Protein AF-A0A838N1Z5-F1 (afdb_monomer_lite)

Radius of gyration: 19.09 Å; chains: 1; bounding box: 50×43×45 Å

Secondary structure (DSSP, 8-state):
------TTTT-SSTTSS--SS-----S---S--------HHHHHHHHHHHHHHHHHHHT---HHHHHHHHHHHHHTHHHHHHHHHHHHHHHHHHHHHHTSSS--HHHHHHHHHHHHHHHHHHHHHHHHHHHHHHHHTT--HHHHHHHHHHHHHHHHHHHHHHHHHHHT-

Structure (mmCIF, N/CA/C/O backbone):
data_AF-A0A838N1Z5-F1
#
_entry.id   AF-A0A838N1Z5-F1
#
loop_
_atom_site.group_PDB
_atom_site.id
_atom_site.type_symbol
_atom_site.label_atom_id
_atom_site.label_alt_id
_atom_site.label_comp_id
_atom_site.label_asym_id
_atom_site.label_entity_id
_atom_site.label_seq_id
_atom_site.pdbx_PDB_ins_code
_atom_site.Cartn_x
_atom_site.Cartn_y
_atom_site.Cartn_z
_atom_site.occupancy
_atom_site.B_iso_or_equiv
_atom_site.auth_seq_id
_atom_site.auth_comp_id
_atom_site.auth_asym_id
_atom_site.auth_atom_id
_atom_site.pdbx_PDB_model_num
ATOM 1 N N . MET A 1 1 ? -18.220 -20.160 -2.168 1.00 28.56 1 MET A N 1
ATOM 2 C CA . MET A 1 1 ? -16.788 -20.008 -1.818 1.00 28.56 1 MET A CA 1
ATOM 3 C C . MET A 1 1 ? -16.473 -18.520 -1.672 1.00 28.56 1 MET A C 1
ATOM 5 O O . MET A 1 1 ? -16.539 -17.798 -2.654 1.00 28.56 1 MET A O 1
ATOM 9 N N . ARG A 1 2 ? -16.245 -18.032 -0.445 1.00 32.41 2 ARG A N 1
ATOM 10 C CA . ARG A 1 2 ? -16.000 -16.613 -0.119 1.00 32.41 2 ARG A CA 1
ATOM 11 C C . ARG A 1 2 ? -14.718 -16.521 0.707 1.00 32.41 2 ARG A C 1
ATOM 13 O O . ARG A 1 2 ? -14.761 -16.579 1.929 1.00 32.41 2 ARG A O 1
ATOM 20 N N . LYS A 1 3 ? -13.572 -16.441 0.042 1.00 35.00 3 LYS A N 1
ATOM 21 C CA . LYS A 1 3 ? -12.283 -16.130 0.667 1.00 35.00 3 LYS A CA 1
ATOM 22 C C . LYS A 1 3 ? -11.670 -14.985 -0.145 1.00 35.00 3 LYS A C 1
ATOM 24 O O . LYS A 1 3 ? -11.847 -14.955 -1.359 1.00 35.00 3 LYS A O 1
ATOM 29 N N . SER A 1 4 ? -10.993 -14.063 0.541 1.00 35.78 4 SER A N 1
ATOM 30 C CA . SER A 1 4 ? -10.057 -13.081 -0.043 1.00 35.78 4 SER A CA 1
ATOM 31 C C . SER A 1 4 ? -10.605 -11.713 -0.494 1.00 35.78 4 SER A C 1
ATOM 33 O O . SER A 1 4 ? -10.403 -11.317 -1.636 1.00 35.78 4 SER A O 1
ATOM 35 N N . LEU A 1 5 ? -11.207 -10.928 0.413 1.00 36.09 5 LEU A N 1
ATOM 36 C CA . LEU A 1 5 ? -11.408 -9.477 0.191 1.00 36.09 5 LEU A CA 1
ATOM 37 C C . LEU A 1 5 ? -10.706 -8.565 1.224 1.00 36.09 5 LEU A C 1
ATOM 39 O O . LEU A 1 5 ? -10.986 -7.376 1.271 1.00 36.09 5 LEU A O 1
ATOM 43 N N . TRP A 1 6 ? -9.796 -9.108 2.043 1.00 38.88 6 TRP A N 1
ATOM 44 C CA . TRP A 1 6 ? -9.144 -8.381 3.149 1.00 38.88 6 TRP A CA 1
ATOM 45 C C . TRP A 1 6 ? -7.734 -7.845 2.835 1.00 38.88 6 TRP A C 1
ATOM 47 O O . TRP A 1 6 ? -7.144 -7.170 3.667 1.00 38.88 6 TRP A O 1
ATOM 57 N N . CYS A 1 7 ? -7.185 -8.076 1.637 1.00 38.56 7 CYS A N 1
ATOM 58 C CA . CYS A 1 7 ? -5.836 -7.598 1.287 1.00 38.56 7 CYS A CA 1
ATOM 59 C C . CYS A 1 7 ? -5.753 -6.093 0.963 1.00 38.56 7 CYS A C 1
ATOM 61 O O . CYS A 1 7 ? -4.682 -5.608 0.618 1.00 38.56 7 CYS A O 1
ATOM 63 N N . VAL A 1 8 ? -6.861 -5.352 1.042 1.00 42.78 8 VAL A N 1
ATOM 64 C CA . VAL A 1 8 ? -6.925 -3.958 0.573 1.00 42.78 8 VAL A CA 1
ATOM 65 C C . VAL A 1 8 ? -6.728 -2.940 1.705 1.00 42.78 8 VAL A C 1
ATOM 67 O O . VAL A 1 8 ? -6.322 -1.812 1.446 1.00 42.78 8 VAL A O 1
ATOM 70 N N . THR A 1 9 ? -6.914 -3.329 2.968 1.00 41.75 9 THR A N 1
ATOM 71 C CA . THR A 1 9 ? -6.845 -2.410 4.121 1.00 41.75 9 THR A CA 1
ATOM 72 C C . THR A 1 9 ? -5.429 -2.009 4.550 1.00 41.75 9 THR A C 1
ATOM 74 O O . THR A 1 9 ? -5.282 -1.120 5.383 1.00 41.75 9 THR A O 1
ATOM 77 N N . PHE A 1 10 ? -4.384 -2.601 3.964 1.00 44.50 10 PHE A N 1
ATOM 78 C CA . PHE A 1 10 ? -2.989 -2.345 4.353 1.00 44.50 10 PHE A CA 1
ATOM 79 C C . PHE A 1 10 ? -2.086 -1.915 3.192 1.00 44.50 10 PHE A C 1
ATOM 81 O O . PHE A 1 10 ? -0.867 -1.923 3.314 1.00 44.50 10 PHE A O 1
ATOM 88 N N . LEU A 1 11 ? -2.675 -1.442 2.086 1.00 40.50 11 LEU A N 1
ATOM 89 C CA . LEU A 1 11 ? -1.976 -0.796 0.961 1.00 40.50 11 LEU A CA 1
ATOM 90 C C . LEU A 1 11 ? -1.385 0.591 1.315 1.00 40.50 11 LEU A C 1
ATOM 92 O O . LEU A 1 11 ? -1.193 1.435 0.447 1.00 40.50 11 LEU A O 1
ATOM 96 N N . GLY A 1 12 ? -1.082 0.830 2.590 1.00 35.12 12 GLY A N 1
ATOM 97 C CA . GLY A 1 12 ? -0.172 1.881 3.015 1.00 35.12 12 GLY A CA 1
ATOM 98 C C . GLY A 1 12 ? 1.233 1.294 3.102 1.00 35.12 12 GLY A C 1
ATOM 99 O O . GLY A 1 12 ? 1.581 0.690 4.106 1.00 35.12 12 GLY A O 1
ATOM 100 N N . ILE A 1 13 ? 2.015 1.478 2.038 1.00 43.31 13 ILE A N 1
ATOM 101 C CA . ILE A 1 13 ? 3.492 1.470 2.024 1.00 43.31 13 ILE A CA 1
ATOM 102 C C . ILE A 1 13 ? 4.197 0.091 1.997 1.00 43.31 13 ILE A C 1
ATOM 104 O O . ILE A 1 13 ? 5.160 -0.064 1.251 1.00 43.31 13 ILE A O 1
ATOM 108 N N . GLY A 1 14 ? 3.698 -0.963 2.647 1.00 40.16 14 GLY A N 1
ATOM 109 C CA . GLY A 1 14 ? 4.494 -2.196 2.842 1.00 40.16 14 GLY A CA 1
ATOM 110 C C . GLY A 1 14 ? 4.754 -3.134 1.640 1.00 40.16 14 GLY A C 1
ATOM 111 O O . GLY A 1 14 ? 5.445 -4.136 1.809 1.00 40.16 14 GLY A O 1
ATOM 112 N N . LEU A 1 15 ? 4.205 -2.897 0.437 1.00 37.66 15 LEU A N 1
ATOM 113 C CA . LEU A 1 15 ? 4.189 -3.925 -0.635 1.00 37.66 15 LEU A CA 1
ATOM 114 C C . LEU A 1 15 ? 4.608 -3.464 -2.040 1.00 37.66 15 LEU A C 1
ATOM 116 O O . LEU A 1 15 ? 4.514 -4.244 -2.991 1.00 37.66 15 LEU A O 1
ATOM 120 N N . LEU A 1 16 ? 5.093 -2.231 -2.204 1.00 38.53 16 LEU A N 1
ATOM 121 C CA . LEU A 1 16 ? 5.471 -1.716 -3.529 1.00 38.53 16 LEU A CA 1
ATOM 122 C C . LEU A 1 16 ? 6.971 -1.798 -3.850 1.00 38.53 16 LEU A C 1
ATOM 124 O O . LEU A 1 16 ? 7.322 -1.712 -5.023 1.00 38.53 16 LEU A O 1
ATOM 128 N N . ALA A 1 17 ? 7.835 -2.086 -2.871 1.00 36.75 17 ALA A N 1
ATOM 129 C CA . ALA A 1 17 ? 9.290 -2.133 -3.069 1.00 36.75 17 ALA A CA 1
ATOM 130 C C . ALA A 1 17 ? 9.884 -3.530 -3.370 1.00 36.75 17 ALA A C 1
ATOM 132 O O . ALA A 1 17 ? 11.0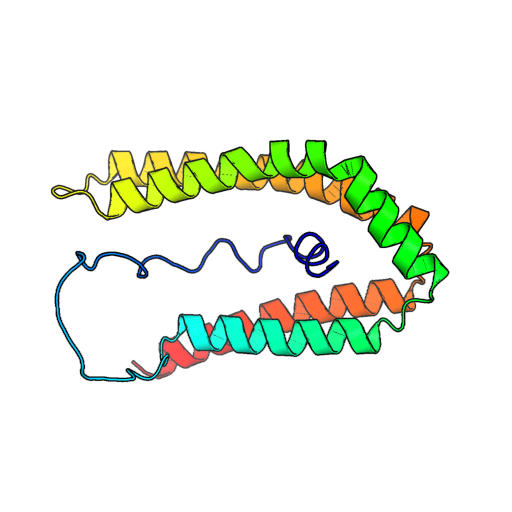80 -3.647 -3.608 1.00 36.75 17 ALA A O 1
ATOM 133 N N . GLY A 1 18 ? 9.096 -4.612 -3.394 1.00 37.66 18 GLY A N 1
ATOM 134 C CA . GLY A 1 18 ? 9.650 -5.973 -3.480 1.00 37.66 18 GLY A CA 1
ATOM 135 C C . GLY A 1 18 ? 8.991 -6.857 -4.531 1.00 37.66 18 GLY A C 1
ATOM 136 O O . GLY A 1 18 ? 8.003 -7.523 -4.240 1.00 37.66 18 GLY A O 1
ATOM 137 N N . ALA A 1 19 ? 9.523 -6.862 -5.756 1.00 36.09 19 ALA A N 1
ATOM 138 C CA . ALA A 1 19 ? 9.773 -8.069 -6.564 1.00 36.09 19 ALA A CA 1
ATOM 139 C C . ALA A 1 19 ? 10.183 -7.652 -7.984 1.00 36.09 19 ALA A C 1
ATOM 141 O O . ALA A 1 19 ? 9.360 -7.634 -8.901 1.00 36.09 19 ALA A O 1
ATOM 142 N N . ALA A 1 20 ? 11.456 -7.310 -8.152 1.00 33.78 20 ALA A N 1
ATOM 143 C CA . ALA A 1 20 ? 12.195 -7.716 -9.336 1.00 33.78 20 ALA A CA 1
ATOM 144 C C . ALA A 1 20 ? 12.813 -9.077 -8.968 1.00 33.78 20 ALA A C 1
ATOM 146 O O . ALA A 1 20 ? 13.459 -9.144 -7.929 1.00 33.78 20 ALA A O 1
ATOM 147 N N . ALA A 1 21 ? 12.508 -10.140 -9.730 1.00 35.50 21 ALA A N 1
ATOM 148 C CA . ALA A 1 21 ? 13.095 -11.505 -9.694 1.00 35.50 21 ALA A CA 1
ATOM 149 C C .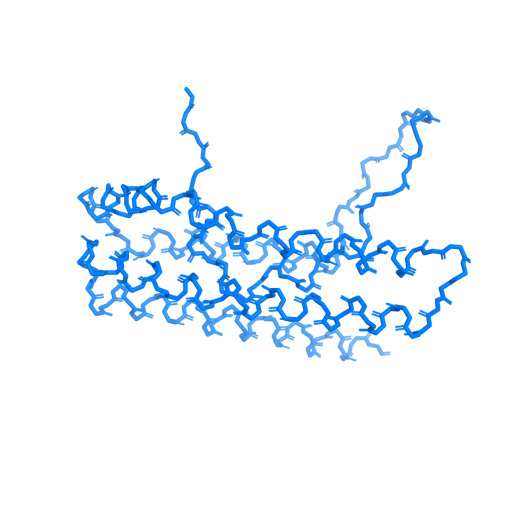 ALA A 1 21 ? 12.106 -12.692 -9.655 1.00 35.50 21 ALA A C 1
ATOM 151 O O . ALA A 1 21 ? 12.518 -13.814 -9.387 1.00 35.50 21 ALA A O 1
ATOM 152 N N . LEU A 1 22 ? 10.821 -12.531 -9.985 1.00 37.25 22 LEU A N 1
ATOM 153 C CA . LEU A 1 22 ? 10.010 -13.693 -10.373 1.00 37.25 22 LEU A CA 1
ATOM 154 C C . LEU A 1 22 ? 9.252 -13.401 -11.662 1.00 37.25 22 LEU A C 1
ATOM 156 O O . LEU A 1 22 ? 8.159 -12.836 -11.629 1.00 37.25 22 LEU A O 1
ATOM 160 N N . ARG A 1 23 ? 9.853 -13.802 -12.790 1.00 33.31 23 ARG A N 1
ATOM 161 C CA . ARG A 1 23 ? 9.282 -14.770 -13.747 1.00 33.31 23 ARG A CA 1
ATOM 162 C C . ARG A 1 23 ? 9.952 -14.628 -15.118 1.00 33.31 23 ARG A C 1
ATOM 164 O O . ARG A 1 23 ? 9.513 -13.833 -15.938 1.00 33.31 23 ARG A O 1
ATOM 171 N N . ALA A 1 24 ? 10.951 -15.468 -15.368 1.00 33.59 24 ALA A N 1
ATOM 172 C CA . ALA A 1 24 ? 11.329 -15.904 -16.707 1.00 33.59 24 ALA A CA 1
ATOM 173 C C . ALA A 1 24 ? 11.833 -17.352 -16.605 1.00 33.59 24 ALA A C 1
ATOM 175 O O . ALA A 1 24 ? 12.959 -17.598 -16.196 1.00 33.59 24 ALA A O 1
ATOM 176 N N . ALA A 1 25 ? 10.968 -18.312 -16.917 1.00 30.48 25 ALA A N 1
ATOM 177 C CA . ALA A 1 25 ? 11.385 -19.639 -17.351 1.00 30.48 25 ALA A CA 1
ATOM 178 C C . ALA A 1 25 ? 10.387 -20.076 -18.436 1.00 30.48 25 ALA A C 1
ATOM 180 O O . ALA A 1 25 ? 9.175 -19.968 -18.203 1.00 30.48 25 ALA A O 1
ATOM 181 N N . PRO A 1 26 ? 10.856 -20.474 -19.630 1.00 32.94 26 PRO A N 1
ATOM 182 C CA . PRO A 1 26 ? 9.988 -20.950 -20.693 1.00 32.94 26 PRO A CA 1
ATOM 183 C C . PRO A 1 26 ? 9.393 -22.311 -20.316 1.00 32.94 26 PRO A C 1
ATOM 185 O O . PRO A 1 26 ? 9.959 -23.075 -19.535 1.00 32.94 26 PRO A O 1
ATOM 188 N N . ALA A 1 27 ? 8.215 -22.595 -20.862 1.00 37.12 27 ALA A N 1
ATOM 189 C CA . ALA A 1 27 ? 7.543 -23.873 -20.700 1.00 37.12 27 ALA A CA 1
ATOM 190 C C . ALA A 1 27 ? 8.364 -24.985 -21.376 1.00 37.12 27 ALA A C 1
ATOM 192 O O . ALA A 1 27 ? 8.485 -24.996 -22.597 1.00 37.12 27 ALA A O 1
ATOM 193 N N . GLY A 1 28 ? 8.908 -25.909 -20.581 1.00 36.31 28 GLY A N 1
ATOM 194 C CA . GLY A 1 28 ? 9.542 -27.134 -21.073 1.00 36.31 28 GLY A CA 1
ATOM 195 C C . GLY A 1 28 ? 10.916 -27.410 -20.471 1.00 36.31 28 GLY A C 1
ATOM 196 O O . GLY A 1 28 ? 11.925 -27.210 -21.131 1.00 36.31 28 GLY A O 1
ATOM 197 N N . ALA A 1 29 ? 10.954 -27.910 -19.236 1.00 30.05 29 ALA A N 1
ATOM 198 C CA . ALA A 1 29 ? 12.052 -28.729 -18.718 1.00 30.05 29 ALA A CA 1
ATOM 199 C C . ALA A 1 29 ? 11.530 -29.501 -17.498 1.00 30.05 29 ALA A C 1
ATOM 201 O O . ALA A 1 29 ? 10.815 -28.938 -16.670 1.00 30.05 29 ALA A O 1
ATOM 202 N N . GLY A 1 30 ? 11.797 -30.804 -17.471 1.00 28.70 30 GLY A N 1
ATOM 203 C CA . GLY A 1 30 ? 11.200 -31.765 -16.555 1.00 28.70 30 GLY A CA 1
ATOM 204 C C . GLY A 1 30 ? 11.671 -31.678 -15.105 1.00 28.70 30 GLY A C 1
ATOM 205 O O . GLY A 1 30 ? 12.599 -30.956 -14.762 1.00 28.70 30 GLY A O 1
ATOM 206 N N . ASP A 1 31 ? 10.939 -32.445 -14.301 1.00 44.03 31 ASP A N 1
ATOM 207 C CA . ASP A 1 31 ? 11.262 -33.064 -13.014 1.00 44.03 31 ASP A CA 1
ATOM 208 C C . ASP A 1 31 ? 12.656 -32.796 -12.407 1.00 44.03 31 ASP A C 1
ATOM 210 O O . ASP A 1 31 ? 13.686 -33.103 -13.006 1.00 44.03 31 ASP A O 1
ATOM 214 N N . GLY A 1 32 ? 12.661 -32.300 -11.164 1.00 30.75 32 GLY A N 1
ATOM 215 C CA . GLY A 1 32 ? 13.848 -32.238 -10.310 1.00 30.75 32 GLY A CA 1
ATOM 216 C C . GLY A 1 32 ? 14.060 -30.893 -9.613 1.00 30.75 32 GLY A C 1
ATOM 217 O O . GLY A 1 32 ? 14.704 -29.999 -10.151 1.00 30.75 32 GLY A O 1
ATOM 218 N N . GLY A 1 33 ? 13.596 -30.778 -8.364 1.00 26.95 33 GLY A N 1
ATOM 219 C CA . GLY A 1 33 ? 14.132 -29.800 -7.410 1.00 26.95 33 GLY A CA 1
ATOM 220 C C . GLY A 1 33 ? 13.098 -28.872 -6.781 1.00 26.95 33 GLY A C 1
ATOM 221 O O . GLY A 1 33 ? 12.845 -27.768 -7.259 1.00 26.95 33 GLY A O 1
ATOM 222 N N . ALA A 1 34 ? 12.578 -29.278 -5.623 1.00 36.28 34 ALA A N 1
ATOM 223 C CA . ALA A 1 34 ? 12.007 -28.367 -4.639 1.00 36.28 34 ALA A CA 1
ATOM 224 C C . ALA A 1 34 ? 13.113 -27.421 -4.118 1.00 36.28 34 ALA A C 1
ATOM 226 O O . ALA A 1 34 ? 13.731 -27.661 -3.084 1.00 36.28 34 ALA A O 1
ATOM 227 N N . GLY A 1 35 ? 13.402 -26.362 -4.875 1.00 34.47 35 GLY A N 1
ATOM 228 C CA . GLY A 1 35 ? 14.310 -25.292 -4.479 1.00 34.47 35 GLY A CA 1
ATOM 229 C C . GLY A 1 35 ? 13.670 -24.432 -3.392 1.00 34.47 35 GLY A C 1
ATOM 230 O O . GLY A 1 35 ? 12.691 -23.727 -3.628 1.00 34.47 35 GLY A O 1
ATOM 231 N N . ASN A 1 36 ? 14.223 -24.526 -2.188 1.00 40.53 36 ASN A N 1
ATOM 232 C CA . ASN A 1 36 ? 13.854 -23.775 -0.995 1.00 40.53 36 ASN A CA 1
ATOM 233 C C . ASN A 1 36 ? 13.667 -22.273 -1.299 1.00 40.53 36 ASN A C 1
ATOM 235 O O . ASN A 1 36 ? 14.594 -21.604 -1.748 1.00 40.53 36 ASN A O 1
ATOM 239 N N . GLY A 1 37 ? 12.486 -21.719 -1.008 1.00 42.97 37 GLY A N 1
ATOM 240 C CA . GLY A 1 37 ? 12.164 -20.288 -1.132 1.00 42.97 37 GLY A CA 1
ATOM 241 C C . GLY A 1 37 ? 12.906 -19.392 -0.124 1.00 42.97 37 GLY A C 1
ATOM 242 O O . GLY A 1 37 ? 12.278 -18.714 0.692 1.00 42.97 37 GLY A O 1
ATOM 243 N N . GLN A 1 38 ? 14.239 -19.399 -0.155 1.00 47.62 38 GLN A N 1
ATOM 244 C CA . GLN A 1 38 ? 15.163 -18.690 0.741 1.00 47.62 38 GLN A CA 1
ATOM 245 C C . GLN A 1 38 ? 15.655 -17.354 0.152 1.00 47.62 38 GLN A C 1
ATOM 247 O O . GLN A 1 38 ? 16.812 -16.980 0.293 1.00 47.62 38 GLN A O 1
ATOM 252 N N . GLY A 1 39 ? 14.779 -16.597 -0.508 1.00 60.56 39 GLY A N 1
ATOM 253 C CA . GLY A 1 39 ? 15.092 -15.217 -0.882 1.00 60.56 39 GLY A CA 1
ATOM 254 C C . GLY A 1 39 ? 14.937 -14.269 0.311 1.00 60.56 39 GLY A C 1
ATOM 255 O O . GLY A 1 39 ? 13.953 -14.364 1.048 1.00 60.56 39 GLY A O 1
ATOM 256 N N . LEU A 1 40 ? 15.854 -13.310 0.458 1.00 62.91 40 LEU A N 1
ATOM 257 C CA . LEU A 1 40 ? 15.791 -12.200 1.422 1.00 62.91 40 LEU A CA 1
ATOM 258 C C . LEU A 1 40 ? 14.385 -11.553 1.450 1.00 62.91 40 LEU A C 1
ATOM 260 O O . LEU A 1 40 ? 13.751 -11.428 2.497 1.00 62.91 40 LEU A O 1
ATOM 264 N N . ILE A 1 41 ? 13.830 -11.287 0.266 1.00 65.50 41 ILE A N 1
ATOM 265 C CA . ILE A 1 41 ? 12.487 -10.721 0.064 1.00 65.50 41 ILE A CA 1
ATOM 266 C C . ILE A 1 41 ? 11.371 -11.665 0.552 1.00 65.50 41 ILE A C 1
ATOM 268 O O . ILE A 1 41 ? 10.391 -11.221 1.152 1.00 65.50 41 ILE A O 1
ATOM 272 N N . ALA A 1 42 ? 11.514 -12.978 0.356 1.00 70.50 42 ALA A N 1
ATOM 273 C CA . ALA A 1 42 ? 10.535 -13.963 0.819 1.00 70.50 42 ALA A CA 1
ATOM 274 C C . ALA A 1 42 ? 10.505 -14.079 2.356 1.00 70.50 42 ALA A C 1
ATOM 276 O O . ALA A 1 42 ? 9.469 -14.421 2.933 1.00 70.50 42 ALA A O 1
ATOM 277 N N . ARG A 1 43 ? 11.624 -13.783 3.037 1.00 71.38 43 ARG A N 1
ATOM 278 C CA . ARG A 1 43 ? 11.692 -13.701 4.505 1.00 71.38 43 ARG A CA 1
ATOM 279 C C . ARG A 1 43 ? 10.927 -12.479 5.022 1.00 71.38 43 ARG A C 1
ATOM 281 O O . ARG A 1 43 ? 10.089 -12.648 5.905 1.00 71.38 43 ARG A O 1
ATOM 288 N N . ILE A 1 44 ? 11.118 -11.306 4.407 1.00 72.62 44 ILE A N 1
ATOM 289 C CA . ILE A 1 44 ? 10.359 -10.082 4.738 1.00 72.62 44 ILE A CA 1
ATOM 290 C C . ILE A 1 44 ? 8.857 -10.313 4.549 1.00 72.62 44 ILE A C 1
ATOM 292 O O . ILE A 1 44 ? 8.073 -10.055 5.460 1.00 72.62 44 ILE A O 1
ATOM 296 N N . MET A 1 45 ? 8.440 -10.852 3.398 1.00 71.50 45 MET A N 1
ATOM 297 C CA . MET A 1 45 ? 7.017 -11.081 3.123 1.00 71.50 45 MET A CA 1
ATOM 298 C C . MET A 1 45 ? 6.367 -12.037 4.128 1.00 71.50 45 MET A C 1
ATOM 300 O O . MET A 1 45 ? 5.245 -11.789 4.565 1.00 71.50 45 MET A O 1
ATOM 304 N N . ARG A 1 46 ? 7.059 -13.115 4.524 1.00 75.50 46 ARG A N 1
ATOM 305 C CA . ARG A 1 46 ? 6.556 -14.040 5.551 1.00 75.50 46 ARG A CA 1
ATOM 306 C C . ARG A 1 46 ? 6.446 -13.377 6.920 1.00 75.50 46 ARG A C 1
ATOM 308 O O . ARG A 1 46 ? 5.423 -13.554 7.575 1.00 75.50 46 ARG A O 1
ATOM 315 N N . ALA A 1 47 ? 7.450 -12.598 7.325 1.00 76.50 47 ALA A N 1
ATOM 316 C CA . ALA A 1 47 ? 7.421 -11.868 8.592 1.00 76.50 47 ALA A CA 1
ATOM 317 C C . ALA A 1 47 ? 6.246 -10.875 8.644 1.00 76.50 47 ALA A C 1
ATOM 319 O O . ALA A 1 47 ? 5.483 -10.869 9.610 1.00 76.50 47 ALA A O 1
ATOM 320 N N . GLN A 1 48 ? 6.035 -10.113 7.565 1.00 76.19 48 GLN A N 1
ATOM 321 C CA . GLN A 1 48 ? 4.908 -9.184 7.456 1.00 76.19 48 GLN A CA 1
ATOM 322 C C . GLN A 1 48 ? 3.552 -9.907 7.452 1.00 76.19 48 GLN A C 1
ATOM 324 O O . GLN A 1 48 ? 2.614 -9.466 8.112 1.00 76.19 48 GLN A O 1
ATOM 329 N N . MET A 1 49 ? 3.437 -11.055 6.770 1.00 74.12 49 MET A N 1
ATOM 330 C CA . MET A 1 49 ? 2.218 -11.875 6.821 1.00 74.12 49 MET A CA 1
ATOM 331 C C . MET A 1 49 ? 1.922 -12.399 8.229 1.00 74.12 49 MET A C 1
ATOM 333 O O . MET A 1 49 ? 0.766 -12.383 8.643 1.00 74.12 49 MET A O 1
ATOM 337 N N . GLY A 1 50 ? 2.944 -12.852 8.960 1.00 78.25 50 GLY A N 1
ATOM 338 C CA . GLY A 1 50 ? 2.792 -13.312 10.341 1.00 78.25 50 GLY A CA 1
ATOM 339 C C . GLY A 1 50 ? 2.226 -12.213 11.236 1.00 78.25 50 GLY A C 1
ATOM 340 O O . GLY A 1 50 ? 1.176 -12.399 11.846 1.00 78.25 50 GLY A O 1
ATOM 341 N N . ARG A 1 51 ? 2.850 -11.029 11.219 1.00 78.50 51 ARG A N 1
ATOM 342 C CA . ARG A 1 51 ? 2.372 -9.863 11.979 1.00 78.50 51 ARG A CA 1
ATOM 343 C C . ARG A 1 51 ? 0.959 -9.442 11.585 1.00 78.50 51 ARG A C 1
ATOM 345 O O . ARG A 1 51 ? 0.162 -9.087 12.444 1.00 78.50 51 ARG A O 1
ATOM 352 N N . MET A 1 52 ? 0.620 -9.510 10.298 1.00 76.75 52 MET A N 1
ATOM 353 C CA . MET A 1 52 ? -0.727 -9.188 9.820 1.00 76.75 52 MET A CA 1
ATOM 354 C C . MET A 1 52 ? -1.790 -10.105 10.439 1.00 76.75 52 MET A C 1
ATOM 356 O O . MET A 1 52 ? -2.879 -9.659 10.803 1.00 76.75 52 MET A O 1
ATOM 360 N N . MET A 1 53 ? -1.485 -11.400 10.559 1.00 77.75 53 MET A N 1
ATOM 361 C CA . MET A 1 53 ? -2.383 -12.363 11.198 1.00 77.75 53 MET A CA 1
ATOM 362 C C . MET A 1 53 ? -2.528 -12.079 12.696 1.00 77.75 53 MET A C 1
ATOM 364 O O . MET A 1 53 ? -3.642 -12.172 13.212 1.00 77.75 53 MET A O 1
ATOM 368 N N . THR A 1 54 ? -1.443 -11.666 13.358 1.00 82.44 54 THR A N 1
ATOM 369 C CA . THR A 1 54 ? -1.460 -11.212 14.754 1.00 82.44 54 THR A CA 1
ATOM 370 C C . THR A 1 54 ? -2.348 -9.985 14.932 1.00 82.44 54 THR A C 1
ATOM 372 O O . THR A 1 54 ? -3.296 -10.048 15.709 1.00 82.44 54 THR A O 1
ATOM 375 N N . LEU A 1 55 ? -2.153 -8.920 14.144 1.00 81.44 55 LEU A N 1
ATOM 376 C CA . LEU A 1 55 ? -2.999 -7.723 14.220 1.00 81.44 55 LEU A CA 1
ATOM 377 C C . LEU A 1 55 ? -4.478 -8.070 14.015 1.00 81.44 55 LEU A C 1
ATOM 379 O O . LEU A 1 55 ? -5.348 -7.565 14.720 1.00 81.44 55 LEU A O 1
ATOM 383 N N . ARG A 1 56 ? -4.785 -8.952 13.057 1.00 80.31 56 ARG A N 1
ATOM 384 C CA . ARG A 1 56 ? -6.163 -9.394 12.822 1.00 80.31 56 ARG A CA 1
ATOM 385 C C . ARG A 1 56 ? -6.771 -10.067 14.057 1.00 80.31 56 ARG A C 1
ATOM 387 O O . ARG A 1 56 ? -7.959 -9.870 14.305 1.00 80.31 56 ARG A O 1
ATOM 394 N N . ALA A 1 57 ? -5.997 -10.872 14.780 1.00 80.88 57 ALA A N 1
ATOM 395 C CA . ALA A 1 57 ? -6.447 -11.491 16.020 1.00 80.88 57 ALA A CA 1
ATOM 396 C C . ALA A 1 57 ? -6.588 -10.449 17.142 1.00 80.88 57 ALA A C 1
ATOM 398 O O . ALA A 1 57 ? -7.590 -10.435 17.842 1.00 80.88 57 ALA A O 1
ATOM 399 N N . GLU A 1 58 ? -5.635 -9.528 17.273 1.00 84.75 58 GLU A N 1
ATOM 400 C CA . GLU A 1 58 ? -5.595 -8.547 18.361 1.00 84.75 58 GLU A CA 1
ATOM 401 C C . GLU A 1 58 ? -6.593 -7.399 18.215 1.00 84.75 58 GLU A C 1
ATOM 403 O O . GLU A 1 58 ? -7.017 -6.826 19.225 1.00 84.75 58 GLU A O 1
ATOM 408 N N . LEU A 1 59 ? -6.983 -7.049 16.985 1.00 84.75 59 LEU A N 1
ATOM 409 C CA . LEU A 1 59 ? -7.982 -6.009 16.738 1.00 84.75 59 LEU A CA 1
ATOM 410 C C . LEU A 1 59 ? -9.345 -6.362 17.330 1.00 84.75 59 LEU A C 1
ATOM 412 O O . LEU A 1 59 ? -10.108 -5.442 17.626 1.00 84.75 59 LEU A O 1
ATOM 416 N N . ASN A 1 60 ? -9.630 -7.661 17.512 1.00 85.75 60 ASN A N 1
ATOM 417 C CA . ASN A 1 60 ? -10.852 -8.170 18.139 1.00 85.75 60 ASN A CA 1
ATOM 418 C C . ASN A 1 60 ? -12.109 -7.425 17.655 1.00 85.75 60 ASN A C 1
ATOM 420 O O . ASN A 1 60 ? -12.928 -6.976 18.452 1.00 85.75 60 ASN A O 1
ATOM 424 N N . LEU A 1 61 ? -12.222 -7.238 16.335 1.00 88.31 61 LEU A N 1
ATOM 425 C CA . LEU A 1 61 ? -13.357 -6.539 15.737 1.00 88.31 61 LEU A CA 1
ATOM 426 C C . LEU A 1 61 ? -14.648 -7.299 16.042 1.00 88.31 61 LEU A C 1
ATOM 428 O O . LEU A 1 61 ? -14.700 -8.511 15.799 1.00 88.31 61 LEU A O 1
ATOM 432 N N . THR A 1 62 ? -15.692 -6.595 16.483 1.00 91.50 62 THR A N 1
ATOM 433 C CA . THR A 1 62 ? -17.023 -7.202 16.637 1.00 91.50 62 THR A CA 1
ATOM 434 C C . THR A 1 62 ? -17.578 -7.637 15.280 1.00 91.50 62 THR A C 1
ATOM 436 O O . THR A 1 62 ? -17.066 -7.261 14.220 1.00 91.50 62 THR A O 1
ATOM 439 N N . ASP A 1 63 ? -18.618 -8.461 15.290 1.00 91.50 63 ASP A N 1
ATOM 440 C CA . ASP A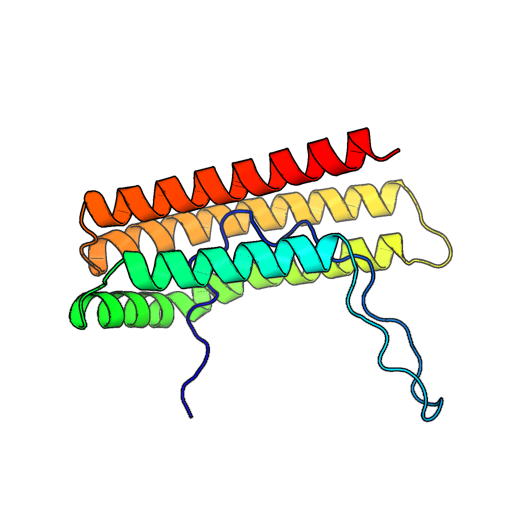 1 63 ? -19.255 -8.958 14.072 1.00 91.50 63 ASP A CA 1
ATOM 441 C C . ASP A 1 63 ? -19.785 -7.798 13.217 1.00 91.50 63 ASP A C 1
ATOM 443 O O . ASP A 1 63 ? -19.522 -7.742 12.013 1.00 91.50 63 ASP A O 1
ATOM 447 N N . GLU A 1 64 ? -20.389 -6.805 13.869 1.00 91.38 64 GLU A N 1
ATOM 448 C CA . GLU A 1 64 ? -20.898 -5.576 13.264 1.00 91.38 64 GLU A CA 1
ATOM 449 C C . GLU A 1 64 ? -19.765 -4.747 12.649 1.00 91.38 64 GLU A C 1
ATOM 451 O O . GLU A 1 64 ? -19.866 -4.310 11.501 1.00 91.38 64 GLU A O 1
ATOM 456 N N . GLN A 1 65 ? -18.644 -4.583 13.365 1.00 89.50 65 GLN A N 1
ATOM 457 C CA . GLN A 1 65 ? -17.480 -3.861 12.843 1.00 89.50 65 GLN A CA 1
ATOM 458 C C . GLN A 1 65 ? -16.898 -4.562 11.606 1.00 89.50 65 GLN A C 1
ATOM 460 O O . GLN A 1 65 ? -16.546 -3.911 10.619 1.00 89.50 65 GLN A O 1
ATOM 465 N N . ARG A 1 66 ? -16.809 -5.900 11.615 1.00 89.31 66 ARG A N 1
ATOM 466 C CA . ARG A 1 66 ? -16.310 -6.671 10.461 1.00 89.31 66 ARG A CA 1
ATOM 467 C C . ARG A 1 66 ? -17.224 -6.534 9.248 1.00 89.31 66 ARG A C 1
ATOM 469 O O . ARG A 1 66 ? -16.720 -6.434 8.123 1.00 89.31 66 ARG A O 1
ATOM 476 N N . ASP A 1 67 ? -18.535 -6.518 9.457 1.00 89.81 67 ASP A N 1
ATOM 477 C CA . ASP A 1 67 ? -19.500 -6.308 8.381 1.00 89.81 67 ASP A CA 1
ATOM 478 C C . ASP A 1 67 ? -19.453 -4.875 7.842 1.00 89.81 67 ASP A C 1
ATOM 480 O O . ASP A 1 67 ? -19.415 -4.700 6.621 1.00 89.81 67 ASP A O 1
ATOM 484 N N . ALA A 1 68 ? -19.313 -3.866 8.705 1.00 88.12 68 ALA A N 1
ATOM 485 C CA . ALA A 1 68 ? -19.128 -2.473 8.299 1.00 88.12 68 ALA A CA 1
ATOM 486 C C . ALA A 1 68 ? -17.848 -2.271 7.466 1.00 88.12 68 ALA A C 1
ATOM 488 O O . ALA A 1 68 ? -17.884 -1.636 6.404 1.00 88.12 68 ALA A O 1
ATOM 489 N N . VAL A 1 69 ? -16.725 -2.875 7.881 1.00 87.75 69 VAL A N 1
ATOM 490 C CA . VAL A 1 69 ? -15.470 -2.886 7.107 1.00 87.75 69 VAL A CA 1
ATOM 491 C C . VAL A 1 69 ? -15.701 -3.495 5.727 1.00 87.75 69 VAL A C 1
ATOM 493 O O . VAL A 1 69 ? -15.361 -2.903 4.700 1.00 87.75 69 VAL A O 1
ATOM 496 N N . LYS A 1 70 ? -16.308 -4.681 5.683 1.00 88.19 70 LYS A N 1
ATOM 497 C CA . LYS A 1 70 ? -16.561 -5.403 4.436 1.00 88.19 70 LYS A CA 1
ATOM 498 C C . LYS A 1 70 ? -17.485 -4.623 3.505 1.00 88.19 70 LYS A C 1
ATOM 500 O O . LYS A 1 70 ? -17.196 -4.549 2.312 1.00 88.19 70 LYS A O 1
ATOM 505 N N . GLN A 1 71 ? -18.570 -4.053 4.021 1.00 90.31 71 GLN A N 1
ATOM 506 C CA . GLN A 1 71 ? -19.525 -3.278 3.235 1.00 90.31 71 GLN A CA 1
ATOM 507 C C . GLN A 1 71 ? -18.874 -2.017 2.666 1.00 90.31 71 GLN A C 1
ATOM 509 O O . GLN A 1 71 ? -19.037 -1.741 1.479 1.00 90.31 71 GLN A O 1
ATOM 514 N N . THR A 1 72 ? -18.070 -1.311 3.466 1.00 87.81 72 THR A N 1
ATOM 515 C CA . THR A 1 72 ? -17.337 -0.117 3.018 1.00 87.81 72 THR A CA 1
ATOM 516 C C . THR A 1 72 ? -16.343 -0.454 1.906 1.00 87.81 72 THR A C 1
ATOM 518 O O . THR A 1 72 ? -16.296 0.213 0.874 1.00 87.81 72 THR A O 1
ATOM 521 N N . LEU A 1 73 ? -15.586 -1.547 2.047 1.00 87.56 73 LEU A N 1
ATOM 522 C CA . LEU A 1 73 ? -14.671 -1.996 0.993 1.00 87.56 73 LEU A CA 1
ATOM 523 C C . LEU A 1 73 ? -15.413 -2.437 -0.275 1.00 87.56 73 LEU A C 1
ATOM 525 O O . LEU A 1 73 ? -14.925 -2.223 -1.383 1.00 87.56 73 LEU A O 1
ATOM 529 N N . GLN A 1 74 ? -16.590 -3.049 -0.134 1.00 89.69 74 GLN A N 1
ATOM 530 C CA . GLN A 1 74 ? -17.419 -3.435 -1.274 1.00 89.69 74 GLN A CA 1
ATOM 531 C C . GLN A 1 74 ? -17.985 -2.216 -2.006 1.00 89.69 74 GLN A C 1
ATOM 533 O O . GLN A 1 74 ? -17.910 -2.180 -3.234 1.00 89.69 74 GLN A O 1
ATOM 538 N N . SER A 1 75 ? -18.485 -1.210 -1.283 1.00 92.62 75 SER A N 1
ATOM 539 C CA . SER A 1 75 ? -19.020 0.015 -1.888 1.00 92.62 75 SER A CA 1
ATOM 540 C C . SER A 1 75 ? -17.935 0.853 -2.562 1.00 92.62 75 SER A C 1
ATOM 542 O O . SER A 1 75 ? -18.198 1.489 -3.577 1.00 92.62 75 SER A O 1
ATOM 544 N N . ARG A 1 76 ? -16.699 0.811 -2.048 1.00 90.56 76 ARG A N 1
ATOM 545 C CA . ARG A 1 76 ? -15.536 1.528 -2.600 1.00 90.56 76 ARG A CA 1
ATOM 546 C C . ARG A 1 76 ? -14.685 0.703 -3.560 1.00 90.56 76 ARG A C 1
ATOM 548 O O . ARG A 1 76 ? -13.665 1.182 -4.048 1.00 90.56 76 ARG A O 1
ATOM 555 N N . LYS A 1 77 ? -15.087 -0.531 -3.878 1.00 89.44 77 LYS A N 1
ATOM 556 C CA . LYS A 1 77 ? -14.284 -1.456 -4.692 1.00 89.44 77 LYS A CA 1
ATOM 557 C C . LYS A 1 77 ? -13.876 -0.858 -6.040 1.00 89.44 77 LYS A C 1
ATOM 559 O O . LYS A 1 77 ? -12.722 -1.000 -6.432 1.00 89.44 77 LYS A O 1
ATOM 564 N N . SER A 1 78 ? -14.808 -0.235 -6.761 1.00 90.06 78 SER A N 1
ATOM 565 C CA . SER A 1 78 ? -14.533 0.361 -8.076 1.00 90.06 78 SER A CA 1
ATOM 566 C C . SER A 1 78 ? -13.527 1.506 -7.977 1.00 90.06 78 SER A C 1
ATOM 568 O O . SER A 1 78 ? -12.576 1.545 -8.748 1.00 90.06 78 SER A O 1
ATOM 570 N N . GLU A 1 79 ? -13.697 2.388 -6.995 1.00 88.88 79 GLU A N 1
ATOM 571 C CA . GLU A 1 79 ? -12.809 3.518 -6.718 1.00 88.88 79 GLU A CA 1
ATOM 572 C C . GLU A 1 79 ? -11.385 3.047 -6.388 1.00 88.88 79 GLU A C 1
ATOM 574 O O . GLU A 1 79 ? -10.416 3.505 -6.993 1.00 88.88 79 GLU A O 1
ATOM 579 N N . ILE A 1 80 ? -11.262 2.040 -5.519 1.00 88.06 80 ILE A N 1
ATOM 580 C CA . ILE A 1 80 ? -9.981 1.418 -5.164 1.00 88.06 80 ILE A CA 1
ATOM 581 C C . ILE A 1 80 ? -9.317 0.787 -6.392 1.00 88.06 80 ILE A C 1
ATOM 583 O O . ILE A 1 80 ? -8.128 0.987 -6.630 1.00 88.06 80 ILE A O 1
ATOM 587 N N . VAL A 1 81 ? -10.063 0.008 -7.183 1.00 88.19 81 VAL A N 1
ATOM 588 C CA . VAL A 1 81 ? -9.518 -0.645 -8.384 1.00 88.19 81 VAL A CA 1
ATOM 589 C C . VAL A 1 81 ? -9.031 0.396 -9.389 1.00 88.19 81 VAL A C 1
ATOM 591 O O . VAL A 1 81 ? -7.941 0.239 -9.939 1.00 88.19 81 VAL A O 1
ATOM 594 N N . THR A 1 82 ? -9.799 1.464 -9.602 1.00 92.25 82 THR A N 1
ATOM 595 C CA . THR A 1 82 ? -9.416 2.575 -10.480 1.00 92.25 82 THR A CA 1
ATOM 596 C C . THR A 1 82 ? -8.145 3.263 -9.993 1.00 92.25 82 THR A C 1
ATOM 598 O O . THR A 1 82 ? -7.272 3.542 -10.808 1.00 92.25 82 THR A O 1
ATOM 601 N N . ALA A 1 83 ? -7.993 3.462 -8.682 1.00 88.69 83 ALA A N 1
ATOM 602 C CA . ALA A 1 83 ? -6.799 4.070 -8.099 1.00 88.69 83 ALA A CA 1
ATOM 603 C C . ALA A 1 83 ? -5.551 3.172 -8.196 1.00 88.69 83 ALA A C 1
ATOM 605 O O . ALA A 1 83 ? -4.460 3.650 -8.485 1.00 88.69 83 ALA A O 1
ATOM 606 N N . VAL A 1 84 ? -5.690 1.858 -7.989 1.00 86.19 84 VAL A N 1
ATOM 607 C CA . VAL A 1 84 ? -4.543 0.928 -7.932 1.00 86.19 84 VAL A CA 1
ATOM 608 C C . VAL A 1 84 ? -4.110 0.424 -9.314 1.00 86.19 84 VAL A C 1
ATOM 610 O O . VAL A 1 84 ? -2.941 0.090 -9.517 1.00 86.19 84 VAL A O 1
ATOM 613 N N . LYS A 1 85 ? -5.017 0.362 -10.296 1.00 90.12 85 LYS A N 1
ATOM 614 C CA . LYS A 1 85 ? -4.706 -0.145 -11.644 1.00 90.12 85 LYS A CA 1
ATOM 615 C C . LYS A 1 85 ? -3.521 0.586 -12.315 1.00 90.12 85 LYS A C 1
ATOM 617 O O . LYS A 1 85 ? -2.659 -0.123 -12.844 1.00 90.12 85 LYS A O 1
ATOM 622 N N . PRO A 1 86 ? -3.410 1.930 -12.272 1.00 90.19 86 PRO A N 1
ATOM 623 C CA . PRO A 1 86 ? -2.247 2.655 -12.790 1.00 90.19 86 PRO A CA 1
ATOM 624 C C . PRO A 1 86 ? -0.934 2.260 -12.114 1.00 90.19 86 PRO A C 1
ATOM 626 O O . PRO A 1 86 ? 0.056 2.050 -12.805 1.00 90.19 86 PRO A O 1
ATOM 629 N N . VAL A 1 87 ? -0.933 2.050 -10.793 1.00 92.06 87 VAL A N 1
ATOM 630 C CA . VAL A 1 87 ? 0.259 1.616 -10.043 1.00 92.06 87 VAL A CA 1
ATOM 631 C C . VAL A 1 87 ? 0.773 0.274 -10.560 1.00 92.06 87 VAL A C 1
ATOM 633 O O . VAL A 1 87 ? 1.967 0.102 -10.800 1.00 92.06 87 VAL A O 1
ATOM 636 N N . VAL A 1 88 ? -0.130 -0.689 -10.774 1.00 89.06 88 VAL A N 1
ATOM 637 C CA . VAL A 1 88 ? 0.236 -2.012 -11.303 1.00 89.06 88 VAL A CA 1
ATOM 638 C C . VAL A 1 88 ? 0.796 -1.904 -12.720 1.00 89.06 88 VAL A C 1
ATOM 640 O O . VAL A 1 88 ? 1.763 -2.596 -13.041 1.00 89.06 88 VAL A O 1
ATOM 643 N N . ALA A 1 89 ? 0.203 -1.056 -13.562 1.00 91.25 89 ALA A N 1
ATOM 644 C CA . ALA A 1 89 ? 0.695 -0.816 -14.913 1.00 91.25 89 ALA A CA 1
ATOM 645 C C . ALA A 1 89 ? 2.089 -0.168 -14.892 1.00 91.25 89 ALA A C 1
ATOM 647 O O . ALA A 1 89 ? 3.012 -0.731 -15.470 1.00 91.25 89 ALA A O 1
ATOM 648 N N . ALA A 1 90 ? 2.272 0.925 -14.146 1.00 89.88 90 ALA A N 1
ATOM 649 C CA . ALA A 1 90 ? 3.547 1.633 -14.034 1.00 89.88 90 ALA A CA 1
ATOM 650 C C . ALA A 1 90 ? 4.659 0.748 -13.450 1.00 89.88 90 ALA A C 1
ATOM 652 O O . ALA A 1 90 ? 5.792 0.777 -13.922 1.00 89.88 90 ALA A O 1
ATOM 653 N N . ARG A 1 91 ? 4.332 -0.122 -12.484 1.00 93.62 91 ARG A N 1
ATOM 654 C CA . ARG A 1 91 ? 5.284 -1.105 -11.949 1.00 93.62 91 ARG A CA 1
ATOM 655 C C . ARG A 1 91 ? 5.746 -2.092 -13.020 1.00 93.62 91 ARG A C 1
ATOM 657 O O . ARG A 1 91 ? 6.921 -2.451 -13.043 1.00 93.62 91 ARG A O 1
ATOM 664 N N . ARG A 1 92 ? 4.831 -2.567 -13.873 1.00 91.56 92 ARG A N 1
ATOM 665 C CA . ARG A 1 92 ? 5.184 -3.452 -14.995 1.00 91.56 92 ARG A CA 1
ATOM 666 C C . ARG A 1 92 ? 6.073 -2.712 -15.983 1.00 91.56 92 ARG A C 1
ATOM 668 O O . ARG A 1 92 ? 7.124 -3.238 -16.300 1.00 91.56 92 ARG A O 1
ATOM 675 N N . THR A 1 93 ? 5.725 -1.479 -16.347 1.00 92.88 93 THR A N 1
ATOM 676 C CA . THR A 1 93 ? 6.553 -0.636 -17.219 1.00 92.88 93 THR A CA 1
ATOM 677 C C . THR A 1 93 ? 7.970 -0.463 -16.676 1.00 92.88 93 THR A C 1
ATOM 679 O O . THR A 1 93 ? 8.924 -0.699 -17.407 1.00 92.88 93 THR A O 1
ATOM 682 N N . LEU A 1 94 ? 8.126 -0.122 -15.391 1.00 95.94 94 LEU A N 1
ATOM 683 C CA . LEU A 1 94 ? 9.447 0.006 -14.771 1.00 95.94 94 LEU A CA 1
ATOM 684 C C . LEU A 1 94 ? 10.222 -1.314 -14.810 1.00 95.94 94 LEU A C 1
ATOM 686 O O . LEU A 1 94 ? 11.386 -1.338 -15.195 1.00 95.94 94 LEU A O 1
ATOM 690 N N . ARG A 1 95 ? 9.580 -2.424 -14.435 1.00 94.19 95 ARG A N 1
ATOM 691 C CA . ARG A 1 95 ? 10.217 -3.744 -14.483 1.00 94.19 95 ARG A CA 1
ATOM 692 C C . ARG A 1 95 ? 10.657 -4.096 -15.904 1.00 94.19 95 ARG A C 1
ATOM 694 O O . ARG A 1 95 ? 11.757 -4.600 -16.078 1.00 94.19 95 ARG A O 1
ATOM 701 N N . ASP A 1 96 ? 9.807 -3.857 -16.891 1.00 93.38 96 ASP A N 1
ATOM 702 C CA . ASP A 1 96 ? 10.082 -4.215 -18.278 1.00 93.38 96 ASP A CA 1
ATOM 703 C C . ASP A 1 96 ? 11.206 -3.321 -18.854 1.00 93.38 96 ASP A C 1
ATOM 705 O O . ASP A 1 96 ? 12.057 -3.827 -19.577 1.00 93.38 96 ASP A O 1
ATOM 709 N N . ALA A 1 97 ? 11.295 -2.045 -18.449 1.00 92.75 97 ALA A N 1
ATOM 710 C CA . ALA A 1 97 ? 12.424 -1.160 -18.772 1.00 92.75 97 ALA A CA 1
ATOM 711 C C . ALA A 1 97 ? 13.752 -1.638 -18.156 1.00 92.75 97 ALA A C 1
ATOM 713 O O . ALA A 1 97 ? 14.790 -1.598 -18.810 1.00 92.75 97 ALA A O 1
ATOM 714 N N . VAL A 1 98 ? 13.718 -2.132 -16.913 1.00 96.56 98 VAL A N 1
ATOM 715 C CA . VAL A 1 98 ? 14.896 -2.699 -16.230 1.00 96.56 98 VAL A CA 1
ATOM 716 C C . VAL A 1 98 ? 15.345 -4.023 -16.861 1.00 96.56 98 VAL A C 1
ATOM 718 O O . VAL A 1 98 ? 16.536 -4.311 -16.892 1.00 96.56 98 VAL A O 1
ATOM 721 N N . LEU A 1 99 ? 14.406 -4.834 -17.355 1.00 95.19 99 LEU A N 1
ATOM 722 C CA . LEU A 1 99 ? 14.678 -6.141 -17.967 1.00 95.19 99 LEU A CA 1
ATOM 723 C C . LEU A 1 99 ? 14.884 -6.082 -19.490 1.00 95.19 99 LEU A C 1
ATOM 725 O O . LEU A 1 99 ? 14.963 -7.132 -20.128 1.00 95.19 99 LEU A O 1
ATOM 729 N N . ALA A 1 100 ? 14.935 -4.888 -20.084 1.00 95.75 100 ALA A N 1
ATOM 730 C CA . ALA A 1 100 ? 15.168 -4.730 -21.513 1.00 95.75 100 ALA A CA 1
ATOM 731 C C . ALA A 1 100 ? 16.537 -5.308 -21.916 1.00 95.75 100 ALA A C 1
ATOM 733 O O . ALA A 1 100 ? 17.493 -5.256 -21.149 1.00 95.75 100 ALA A O 1
ATOM 734 N N . GLU A 1 101 ? 16.653 -5.820 -23.147 1.00 95.31 101 GLU A N 1
ATOM 735 C CA . GLU A 1 101 ? 17.922 -6.355 -23.675 1.00 95.31 101 GLU A CA 1
ATOM 736 C C . GLU A 1 101 ? 19.043 -5.303 -23.658 1.00 95.31 101 GLU A C 1
ATOM 738 O O . GLU A 1 101 ? 20.209 -5.616 -23.425 1.00 95.31 101 GLU A O 1
ATOM 743 N N . LYS A 1 102 ? 18.669 -4.038 -23.870 1.00 96.31 102 LYS A N 1
ATOM 744 C CA . LYS A 1 102 ? 19.540 -2.868 -23.750 1.00 96.31 102 LYS A CA 1
ATOM 745 C C . LYS A 1 102 ? 18.876 -1.867 -22.804 1.00 96.31 102 LYS A C 1
ATOM 747 O O . LYS A 1 102 ? 18.095 -1.039 -23.275 1.00 96.31 102 LYS A O 1
ATOM 752 N N . PRO A 1 103 ? 19.114 -1.977 -21.486 1.00 95.62 103 PRO A N 1
ATOM 753 C CA . PRO A 1 103 ? 18.577 -1.036 -20.515 1.00 95.62 103 PRO A CA 1
ATOM 754 C C . PRO A 1 103 ? 19.085 0.382 -20.795 1.00 95.62 103 PRO A C 1
ATOM 756 O O . PRO A 1 103 ? 20.269 0.577 -21.067 1.00 95.62 103 PRO A O 1
ATOM 759 N N . ASP A 1 104 ? 18.183 1.356 -20.721 1.00 97.12 104 ASP A N 1
ATOM 760 C CA . ASP A 1 104 ? 18.485 2.779 -20.875 1.00 97.12 104 ASP A CA 1
ATOM 761 C C . ASP A 1 104 ? 18.123 3.530 -19.589 1.00 97.12 104 ASP A C 1
ATOM 763 O O . ASP A 1 104 ? 16.985 3.474 -19.111 1.00 97.12 104 ASP A O 1
ATOM 767 N N . ASP A 1 105 ? 19.097 4.254 -19.040 1.00 97.50 105 ASP A N 1
ATOM 768 C CA . ASP A 1 105 ? 18.970 4.957 -17.763 1.00 97.50 105 ASP A CA 1
ATOM 769 C C . ASP A 1 105 ? 17.850 6.002 -17.782 1.00 97.50 105 ASP A C 1
ATOM 771 O O . ASP A 1 105 ? 17.122 6.150 -16.795 1.00 97.50 105 ASP A O 1
ATOM 775 N N . ALA A 1 106 ? 17.691 6.731 -18.891 1.00 97.81 106 ALA A N 1
ATOM 776 C CA . ALA A 1 106 ? 16.664 7.762 -19.008 1.00 97.81 106 ALA A CA 1
ATOM 777 C C . ALA A 1 106 ? 15.260 7.140 -18.984 1.00 97.81 106 ALA A C 1
ATOM 779 O O . ALA A 1 106 ? 14.388 7.601 -18.244 1.00 97.81 106 ALA A O 1
ATOM 780 N N . THR A 1 107 ? 15.069 6.043 -19.716 1.00 95.81 107 THR A N 1
ATOM 781 C CA . THR A 1 107 ? 13.820 5.275 -19.758 1.00 95.81 107 THR A CA 1
ATOM 782 C C . THR A 1 107 ? 13.475 4.676 -18.393 1.00 95.81 107 THR A C 1
ATOM 784 O O . THR A 1 107 ? 12.326 4.758 -17.952 1.00 95.81 107 THR A O 1
ATOM 787 N N . ILE A 1 108 ? 14.459 4.112 -17.683 1.00 97.25 108 ILE A N 1
ATOM 788 C CA . ILE A 1 108 ? 14.257 3.557 -16.335 1.00 97.25 108 ILE A CA 1
ATOM 789 C C . ILE A 1 108 ? 13.830 4.656 -15.358 1.00 97.25 108 ILE A C 1
ATOM 791 O O . ILE A 1 108 ? 12.849 4.478 -14.632 1.00 97.25 108 ILE A O 1
ATOM 795 N N . ARG A 1 109 ? 14.522 5.803 -15.354 1.00 97.62 109 ARG A N 1
ATOM 796 C CA . ARG A 1 109 ? 14.184 6.938 -14.478 1.00 97.62 109 ARG A CA 1
ATOM 797 C C . ARG A 1 109 ? 12.791 7.480 -14.777 1.00 97.62 109 ARG A C 1
ATOM 799 O O . ARG A 1 109 ? 11.992 7.629 -13.858 1.00 97.62 109 ARG A O 1
ATOM 806 N N . GLN A 1 110 ? 12.451 7.654 -16.052 1.00 97.56 110 GLN A N 1
ATOM 807 C CA . GLN A 1 110 ? 11.116 8.092 -16.457 1.00 97.56 110 GLN A CA 1
ATOM 808 C C . GLN A 1 110 ? 10.018 7.122 -15.987 1.00 97.56 110 GLN A C 1
ATOM 810 O O . GLN A 1 110 ? 8.966 7.549 -15.502 1.00 97.56 110 GLN A O 1
ATOM 815 N N . ALA A 1 111 ? 10.245 5.809 -16.102 1.00 95.56 111 ALA A N 1
ATOM 816 C CA . ALA A 1 111 ? 9.297 4.806 -15.624 1.00 95.56 111 ALA A CA 1
ATOM 817 C C . ALA A 1 111 ? 9.177 4.798 -14.088 1.00 95.56 111 ALA A C 1
ATOM 819 O O . ALA A 1 111 ? 8.083 4.581 -13.557 1.00 95.56 111 ALA A O 1
ATOM 820 N N . ALA A 1 112 ? 10.273 5.063 -13.372 1.00 95.38 112 ALA A N 1
ATOM 821 C CA . ALA A 1 112 ? 10.278 5.192 -11.919 1.00 95.38 112 ALA A CA 1
ATOM 822 C C . ALA A 1 112 ? 9.480 6.420 -11.453 1.00 95.38 112 ALA A C 1
ATOM 824 O O . ALA A 1 112 ? 8.637 6.287 -10.564 1.00 95.38 112 ALA A O 1
ATOM 825 N N . ASP A 1 113 ? 9.656 7.574 -12.101 1.00 97.50 113 ASP A N 1
ATOM 826 C CA . ASP A 1 113 ? 8.889 8.791 -11.809 1.00 97.50 113 ASP A CA 1
ATOM 827 C C . ASP A 1 113 ? 7.385 8.570 -12.027 1.00 97.50 113 ASP A C 1
ATOM 829 O O . ASP A 1 113 ? 6.552 8.929 -11.187 1.00 97.50 113 ASP A O 1
ATOM 833 N N . ALA A 1 114 ? 7.021 7.906 -13.129 1.00 95.12 114 ALA A N 1
ATOM 834 C CA . ALA A 1 114 ? 5.633 7.559 -13.425 1.00 95.12 114 ALA A CA 1
ATOM 835 C C . ALA A 1 114 ? 5.028 6.608 -12.375 1.00 95.12 114 ALA A C 1
ATOM 837 O O . ALA A 1 114 ? 3.857 6.757 -11.994 1.00 95.12 114 ALA A O 1
ATOM 838 N N . LEU A 1 115 ? 5.815 5.645 -11.882 1.00 94.81 115 LEU A N 1
ATOM 839 C CA . LEU A 1 115 ? 5.406 4.773 -10.784 1.00 94.81 115 LEU A CA 1
ATOM 840 C C . LEU A 1 115 ? 5.205 5.572 -9.492 1.00 94.81 115 LEU A C 1
ATOM 842 O O . LEU A 1 115 ? 4.148 5.443 -8.876 1.00 94.81 115 LEU A O 1
ATOM 846 N N . GLY A 1 116 ? 6.162 6.422 -9.113 1.00 90.44 116 GLY A N 1
ATOM 847 C CA . GLY A 1 116 ? 6.073 7.268 -7.921 1.00 90.44 116 GLY A CA 1
ATOM 848 C C . GLY A 1 116 ? 4.822 8.149 -7.926 1.00 90.44 116 GLY A C 1
ATOM 849 O O . GLY A 1 116 ? 4.061 8.149 -6.957 1.00 90.44 116 GLY A O 1
ATOM 850 N N . LYS A 1 117 ? 4.537 8.807 -9.055 1.00 95.81 117 LYS A N 1
ATOM 851 C CA . LYS A 1 117 ? 3.314 9.602 -9.233 1.00 95.81 117 LYS A CA 1
ATOM 852 C C . LYS A 1 117 ? 2.047 8.761 -9.059 1.00 95.81 117 LYS A C 1
ATOM 854 O O . LYS A 1 117 ? 1.164 9.134 -8.293 1.00 95.81 117 LYS A O 1
ATOM 859 N N . SER A 1 118 ? 1.987 7.594 -9.705 1.00 92.50 118 SER A N 1
ATOM 860 C CA . SER A 1 118 ? 0.830 6.694 -9.603 1.00 92.50 118 SER A CA 1
ATOM 861 C C . SER A 1 118 ? 0.589 6.224 -8.164 1.00 92.50 118 SER A C 1
ATOM 863 O O . SER A 1 118 ? -0.559 6.089 -7.742 1.00 92.50 118 SER A O 1
ATOM 865 N N . ILE A 1 119 ? 1.660 5.968 -7.404 1.00 90.62 119 ILE A N 1
ATOM 866 C CA . ILE A 1 119 ? 1.577 5.600 -5.984 1.00 90.62 119 ILE A CA 1
ATOM 867 C C . ILE A 1 119 ? 1.003 6.759 -5.168 1.00 90.62 119 ILE A C 1
ATOM 869 O O . ILE A 1 119 ? 0.095 6.533 -4.370 1.00 90.62 119 ILE A O 1
ATOM 873 N N . GLY A 1 120 ? 1.499 7.981 -5.382 1.00 86.69 120 GLY A N 1
ATOM 874 C CA . GLY A 1 120 ? 1.002 9.180 -4.704 1.00 86.69 120 GLY A CA 1
ATOM 875 C C . GLY A 1 120 ? -0.493 9.402 -4.937 1.00 86.69 120 GLY A C 1
ATOM 876 O O . GLY A 1 120 ? -1.257 9.523 -3.978 1.00 86.69 120 GLY A O 1
ATOM 877 N N . ASP A 1 121 ? -0.928 9.353 -6.197 1.00 90.69 121 ASP A N 1
ATOM 878 C CA . ASP A 1 121 ? -2.337 9.523 -6.570 1.00 90.69 121 ASP A CA 1
ATOM 879 C C . ASP A 1 121 ? -3.227 8.444 -5.921 1.00 90.69 121 ASP A C 1
ATOM 881 O O . ASP A 1 121 ? -4.285 8.741 -5.355 1.00 90.69 121 ASP A O 1
ATOM 885 N N . ALA A 1 122 ? -2.782 7.182 -5.931 1.00 87.69 122 ALA A N 1
ATOM 886 C CA . ALA A 1 122 ? -3.509 6.089 -5.291 1.00 87.69 122 ALA A CA 1
ATOM 887 C C . ALA A 1 122 ? -3.579 6.240 -3.763 1.00 87.69 122 ALA A C 1
ATOM 889 O O . ALA A 1 122 ? -4.622 5.964 -3.163 1.00 87.69 122 ALA A O 1
ATOM 890 N N . ALA A 1 123 ? -2.494 6.694 -3.130 1.00 87.69 123 ALA A N 1
ATOM 891 C CA . ALA A 1 123 ? -2.420 6.888 -1.686 1.00 87.69 123 ALA A CA 1
ATOM 892 C C . ALA A 1 123 ? -3.439 7.925 -1.195 1.00 87.69 123 ALA A C 1
ATOM 894 O O . ALA A 1 123 ? -4.084 7.702 -0.170 1.00 87.69 123 ALA A O 1
ATOM 895 N N . VAL A 1 124 ? -3.656 9.008 -1.950 1.00 92.00 124 VAL A N 1
ATOM 896 C CA . VAL A 1 124 ? -4.675 10.022 -1.629 1.00 92.00 124 VAL A CA 1
ATOM 897 C C . VAL A 1 124 ? -6.080 9.411 -1.614 1.00 92.00 124 VAL A C 1
ATOM 899 O O . VAL A 1 124 ? -6.845 9.644 -0.676 1.00 92.00 124 VAL A O 1
ATOM 902 N N . THR A 1 125 ? -6.427 8.593 -2.610 1.00 87.19 125 THR A N 1
ATOM 903 C CA . THR A 1 125 ? -7.732 7.910 -2.651 1.00 87.19 125 THR A CA 1
ATOM 904 C C . THR A 1 125 ? -7.880 6.908 -1.508 1.00 87.19 125 THR A C 1
ATOM 906 O O . THR A 1 125 ? -8.892 6.900 -0.805 1.00 87.19 125 THR A O 1
ATOM 909 N N . LEU A 1 126 ? -6.857 6.087 -1.262 1.00 86.06 126 LEU A N 1
ATOM 910 C CA . LEU A 1 126 ? -6.884 5.099 -0.182 1.00 86.06 126 LEU A CA 1
ATOM 911 C C . LEU A 1 126 ? -6.960 5.751 1.206 1.00 86.06 126 LEU A C 1
ATOM 913 O O . LEU A 1 126 ? -7.608 5.203 2.097 1.00 86.06 126 LEU A O 1
ATOM 917 N N . ALA A 1 127 ? -6.365 6.933 1.392 1.00 86.69 127 ALA A N 1
ATOM 918 C CA . ALA A 1 127 ? -6.481 7.693 2.632 1.00 86.69 127 ALA A CA 1
ATOM 919 C C . ALA A 1 127 ? -7.936 8.088 2.931 1.00 86.69 127 ALA A C 1
ATOM 921 O O . ALA A 1 127 ? -8.371 7.956 4.075 1.00 86.69 127 ALA A O 1
ATOM 922 N N . LYS A 1 128 ? -8.706 8.493 1.912 1.00 89.88 128 LYS A N 1
ATOM 923 C CA . LYS A 1 128 ? -10.137 8.816 2.056 1.00 89.88 128 LYS A CA 1
ATOM 924 C C . LYS A 1 128 ? -10.957 7.583 2.432 1.00 89.88 128 LYS A C 1
ATOM 926 O O . LYS A 1 128 ? -11.720 7.623 3.392 1.00 89.88 128 LYS A O 1
ATOM 931 N N . VAL A 1 129 ? -10.734 6.464 1.737 1.00 87.75 129 VAL A N 1
ATOM 932 C CA . VAL A 1 129 ? -11.402 5.185 2.044 1.00 87.75 129 VAL A CA 1
ATOM 933 C C . VAL A 1 129 ? -11.087 4.721 3.468 1.00 87.75 129 VAL A C 1
ATOM 935 O O . VAL A 1 129 ? -11.972 4.220 4.156 1.00 87.75 129 VAL A O 1
ATOM 938 N N . LYS A 1 130 ? -9.844 4.901 3.933 1.00 87.19 130 LYS A N 1
ATOM 939 C CA . LYS A 1 130 ? -9.430 4.561 5.303 1.00 87.19 130 LYS A CA 1
ATOM 940 C C . LYS A 1 130 ? -10.220 5.350 6.351 1.00 87.19 130 LYS A C 1
ATOM 942 O O . LYS A 1 130 ? -10.639 4.753 7.337 1.00 87.19 130 LYS A O 1
ATOM 947 N N . VAL A 1 131 ? -10.391 6.660 6.154 1.00 88.12 131 VAL A N 1
ATOM 948 C CA . VAL A 1 131 ? -11.158 7.519 7.075 1.00 88.12 131 VAL A CA 1
ATOM 949 C C . VAL A 1 131 ? -12.612 7.055 7.138 1.00 88.12 131 VAL A C 1
ATOM 951 O O . VAL A 1 131 ? -13.089 6.721 8.217 1.00 88.12 131 VAL A O 1
ATOM 954 N N . GLU A 1 132 ? -13.264 6.898 5.983 1.00 89.88 132 GLU A N 1
ATOM 955 C CA . GLU A 1 132 ? -14.653 6.426 5.917 1.00 89.88 132 GLU A CA 1
ATOM 956 C C . GLU A 1 132 ? -14.831 5.045 6.568 1.00 89.88 132 GLU A C 1
ATOM 958 O O . GLU A 1 132 ? -15.815 4.797 7.262 1.00 89.88 132 GLU A O 1
ATOM 963 N N . LEU A 1 133 ? -13.881 4.132 6.354 1.00 90.62 133 LEU A N 1
ATOM 964 C CA . LEU A 1 133 ? -13.905 2.800 6.952 1.00 90.62 133 LEU A CA 1
ATOM 965 C C . LEU A 1 133 ? -13.805 2.864 8.476 1.00 90.62 133 LEU A C 1
ATOM 967 O O . LEU A 1 133 ? -14.560 2.163 9.144 1.00 90.62 133 LEU A O 1
ATOM 971 N N . ALA A 1 134 ? -12.899 3.680 9.018 1.00 88.50 134 ALA A N 1
ATOM 972 C CA . ALA A 1 134 ? -12.736 3.829 10.461 1.00 88.50 134 ALA A CA 1
ATOM 973 C C . ALA A 1 134 ? -13.993 4.426 11.115 1.00 88.50 134 ALA A C 1
ATOM 975 O O . ALA A 1 134 ? -14.433 3.926 12.149 1.00 88.50 134 ALA A O 1
ATOM 976 N N . GLU A 1 135 ? -14.600 5.431 10.476 1.00 91.94 135 GLU A N 1
ATOM 977 C CA . GLU A 1 135 ? -15.849 6.058 10.922 1.00 91.94 135 GLU A CA 1
ATOM 978 C C . GLU A 1 135 ? -17.020 5.068 10.897 1.00 91.94 135 GLU A C 1
ATOM 980 O O . GLU A 1 135 ? -17.696 4.875 11.907 1.00 91.94 135 GLU A O 1
ATOM 985 N N . LYS A 1 136 ? -17.244 4.386 9.765 1.00 92.50 136 LYS A N 1
ATOM 986 C CA . LYS A 1 136 ? -18.366 3.445 9.604 1.00 92.50 136 LYS A CA 1
ATOM 987 C C . LYS A 1 136 ? -18.237 2.203 10.470 1.00 92.50 136 LYS A C 1
ATOM 989 O O . LYS A 1 136 ? -19.245 1.691 10.944 1.00 92.50 136 LYS A O 1
ATOM 994 N N . ALA A 1 137 ? -17.018 1.703 10.648 1.00 91.69 137 ALA A N 1
ATOM 995 C CA . ALA A 1 137 ? -16.758 0.576 11.531 1.00 91.69 137 ALA A CA 1
ATOM 996 C C . ALA A 1 137 ? -16.671 0.988 13.006 1.00 91.69 137 ALA A C 1
ATOM 998 O O . ALA A 1 137 ? -16.474 0.110 13.840 1.00 91.69 137 ALA A O 1
ATOM 999 N N . GLN A 1 138 ? -16.796 2.285 13.325 1.00 93.12 138 GLN A N 1
ATOM 1000 C CA . GLN A 1 138 ? -16.732 2.816 14.688 1.00 93.12 138 GLN A CA 1
ATOM 1001 C C . GLN A 1 138 ? -15.551 2.218 1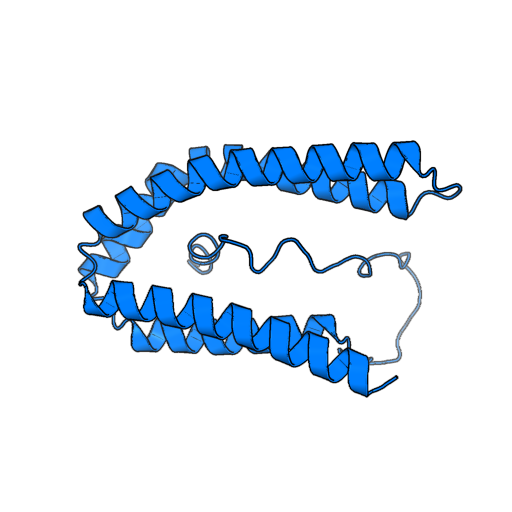5.466 1.00 93.12 138 GLN A C 1
ATOM 1003 O O . GLN A 1 138 ? -15.716 1.653 16.549 1.00 93.12 138 GLN A O 1
ATOM 1008 N N . LEU A 1 139 ? -14.361 2.248 14.856 1.00 89.31 139 LEU A N 1
ATOM 1009 C CA . LEU A 1 139 ? -13.167 1.686 15.483 1.00 89.31 139 LEU A CA 1
ATOM 1010 C C . LEU A 1 139 ? -12.833 2.491 16.738 1.00 89.31 139 LEU A C 1
ATOM 1012 O O . LEU A 1 139 ? -12.749 3.718 16.686 1.00 89.31 139 LEU A O 1
ATOM 1016 N N . SER A 1 140 ? -12.631 1.804 17.860 1.00 91.62 140 SER A N 1
ATOM 1017 C CA . SER A 1 140 ? -12.267 2.468 19.110 1.00 91.62 140 SER A CA 1
ATOM 1018 C C . SER A 1 140 ? -10.864 3.068 19.030 1.00 91.62 140 SER A C 1
ATOM 1020 O O . SER A 1 140 ? -10.026 2.627 18.239 1.00 91.62 140 SER A O 1
ATOM 1022 N N . GLU A 1 141 ? -10.565 4.030 19.904 1.00 91.19 141 GLU A N 1
ATOM 1023 C CA . GLU A 1 141 ? -9.217 4.601 20.021 1.00 91.19 141 GLU A CA 1
ATOM 1024 C C . GLU A 1 141 ? -8.160 3.513 20.250 1.00 91.19 141 GLU A C 1
ATOM 1026 O O . GLU A 1 141 ? -7.110 3.519 19.615 1.00 91.19 141 GLU A O 1
ATOM 1031 N N . GLN A 1 142 ? -8.475 2.504 21.068 1.00 90.75 142 GLN A N 1
ATOM 1032 C CA . GLN A 1 142 ? -7.583 1.371 21.313 1.00 90.75 142 GLN A CA 1
ATOM 1033 C C . GLN A 1 142 ? -7.351 0.518 20.051 1.00 90.75 142 GLN A C 1
ATOM 1035 O O . GLN A 1 142 ? -6.236 0.056 19.813 1.00 90.75 142 GLN A O 1
ATOM 1040 N N . GLN A 1 143 ? -8.380 0.295 19.227 1.00 88.50 143 GLN A N 1
ATOM 1041 C CA . GLN A 1 143 ? -8.240 -0.426 17.954 1.00 88.50 143 GLN A CA 1
ATOM 1042 C C . GLN A 1 143 ? -7.421 0.386 16.945 1.00 88.50 143 GLN A C 1
ATOM 1044 O O . GLN A 1 143 ? -6.574 -0.167 16.242 1.00 88.50 143 GLN A O 1
ATOM 1049 N N . MET A 1 144 ? -7.631 1.701 16.902 1.00 88.31 144 MET A N 1
ATOM 1050 C CA . MET A 1 144 ? -6.853 2.615 16.068 1.00 88.31 144 MET A CA 1
ATOM 1051 C C . MET A 1 144 ? -5.385 2.670 16.500 1.00 88.31 144 MET A C 1
ATOM 1053 O O . MET A 1 144 ? -4.510 2.654 15.632 1.00 88.31 144 MET A O 1
ATOM 1057 N N . GLN A 1 145 ? -5.112 2.645 17.808 1.00 89.19 145 GLN A N 1
ATOM 1058 C CA . GLN A 1 145 ? -3.756 2.574 18.347 1.00 89.19 145 GLN A CA 1
ATOM 1059 C C . GLN A 1 145 ? -3.056 1.278 17.923 1.00 89.19 145 GLN A C 1
ATOM 1061 O O . GLN A 1 145 ? -1.975 1.343 17.355 1.00 89.19 145 GLN A O 1
ATOM 1066 N N . LYS A 1 146 ? -3.713 0.114 18.042 1.00 87.00 146 LYS A N 1
ATOM 1067 C CA . LYS A 1 146 ? -3.154 -1.169 17.564 1.00 87.00 146 LYS A CA 1
ATOM 1068 C C . LYS A 1 146 ? -2.797 -1.154 16.075 1.00 87.00 146 LYS A C 1
ATOM 1070 O O . LYS A 1 146 ? -1.798 -1.736 15.664 1.00 87.00 146 LYS A O 1
ATOM 1075 N N . ILE A 1 147 ? -3.607 -0.489 15.245 1.00 85.81 147 ILE A N 1
ATOM 1076 C CA . ILE A 1 147 ? -3.302 -0.318 13.814 1.00 85.81 147 ILE A CA 1
ATOM 1077 C C . ILE A 1 147 ? -2.069 0.574 13.619 1.00 85.81 147 ILE A C 1
ATOM 1079 O O . ILE A 1 147 ? -1.293 0.332 12.693 1.00 85.81 147 ILE A O 1
ATOM 1083 N N . ALA A 1 148 ? -1.910 1.620 14.431 1.00 84.94 148 ALA A N 1
ATOM 1084 C CA . ALA A 1 148 ? -0.749 2.504 14.380 1.00 84.94 148 ALA A CA 1
ATOM 1085 C C . ALA A 1 148 ? 0.528 1.778 14.827 1.00 84.94 148 ALA A C 1
ATOM 1087 O O . ALA A 1 148 ? 1.510 1.800 14.087 1.00 84.94 148 ALA A O 1
ATOM 1088 N N . ASP A 1 149 ? 0.474 1.066 15.952 1.00 84.88 149 ASP A N 1
ATOM 1089 C CA . ASP A 1 149 ? 1.588 0.282 16.495 1.00 84.88 149 ASP A CA 1
ATOM 1090 C C . ASP A 1 149 ? 2.044 -0.775 15.489 1.00 84.88 149 ASP A C 1
ATOM 1092 O O . ASP A 1 149 ? 3.218 -0.846 15.144 1.00 84.88 149 ASP A O 1
ATOM 1096 N N . PHE A 1 150 ? 1.102 -1.504 14.882 1.00 84.94 150 PHE A N 1
ATOM 1097 C CA . PHE A 1 150 ? 1.423 -2.467 13.831 1.00 84.94 150 PHE A CA 1
ATOM 1098 C C . PHE A 1 150 ? 2.191 -1.851 12.654 1.00 84.94 150 PHE A C 1
ATOM 1100 O O . PHE A 1 150 ? 3.058 -2.512 12.075 1.00 84.94 150 PHE A O 1
ATOM 1107 N N . ARG A 1 151 ? 1.867 -0.614 12.253 1.00 81.69 151 ARG A N 1
ATOM 1108 C CA . ARG A 1 151 ? 2.595 0.072 11.174 1.00 81.69 151 ARG A CA 1
ATOM 1109 C C . ARG A 1 151 ? 4.012 0.410 11.619 1.00 81.69 151 ARG A C 1
ATOM 1111 O O . ARG A 1 151 ? 4.943 0.055 10.907 1.00 81.69 151 ARG A O 1
ATOM 1118 N N . ALA A 1 152 ? 4.159 1.005 12.802 1.00 83.19 152 ALA A N 1
ATOM 1119 C CA . ALA A 1 152 ? 5.462 1.337 13.367 1.00 83.19 152 ALA A CA 1
ATOM 1120 C C . ALA A 1 152 ? 6.352 0.091 13.517 1.00 83.19 152 ALA A C 1
ATOM 1122 O O . ALA A 1 152 ? 7.503 0.100 13.091 1.00 83.19 152 ALA A O 1
ATOM 1123 N N . ASP A 1 153 ? 5.800 -1.015 14.016 1.00 80.75 153 ASP A N 1
ATOM 1124 C CA . ASP A 1 153 ? 6.507 -2.292 14.150 1.00 80.75 153 ASP A CA 1
ATOM 1125 C C . ASP A 1 153 ? 6.875 -2.900 12.791 1.00 80.75 153 ASP A C 1
ATOM 1127 O O . ASP A 1 153 ? 7.927 -3.527 12.624 1.00 80.75 153 ASP A O 1
ATOM 1131 N N . SER A 1 154 ? 5.997 -2.744 11.797 1.00 78.62 154 SER A N 1
ATOM 1132 C CA . SER A 1 154 ? 6.256 -3.209 10.436 1.00 78.62 154 SER A CA 1
ATOM 1133 C C . SER A 1 154 ? 7.410 -2.446 9.795 1.00 78.62 154 SER A C 1
ATOM 1135 O O . SER A 1 154 ? 8.234 -3.095 9.146 1.00 78.62 154 SER A O 1
ATOM 1137 N N . ASP A 1 155 ? 7.476 -1.130 10.005 1.00 80.88 155 ASP A N 1
ATOM 1138 C CA . ASP A 1 155 ? 8.547 -0.254 9.526 1.00 80.88 155 ASP A CA 1
ATOM 1139 C C . ASP A 1 155 ? 9.859 -0.564 10.260 1.00 80.88 155 ASP A C 1
ATOM 1141 O O . ASP A 1 155 ? 10.847 -0.925 9.623 1.00 80.88 155 ASP A O 1
ATOM 1145 N N . ALA A 1 156 ? 9.841 -0.607 11.596 1.00 82.31 156 ALA A N 1
ATOM 1146 C CA . ALA A 1 156 ? 11.007 -0.951 12.412 1.00 82.31 156 ALA A CA 1
ATOM 1147 C C . ALA A 1 156 ? 11.579 -2.337 12.069 1.00 82.31 156 ALA A C 1
ATOM 1149 O O . ALA A 1 156 ? 12.794 -2.543 12.052 1.00 82.31 156 ALA A O 1
ATOM 1150 N N . SER A 1 157 ? 10.720 -3.310 11.748 1.00 80.44 157 SER A N 1
ATOM 1151 C CA . SER A 1 157 ? 11.176 -4.625 11.301 1.00 80.44 157 SER A CA 1
ATOM 1152 C C . SER A 1 157 ? 11.840 -4.591 9.925 1.00 80.44 157 SER A C 1
ATOM 1154 O O . SER A 1 157 ? 12.705 -5.434 9.682 1.00 80.44 157 SER A O 1
ATOM 1156 N N . ILE A 1 158 ? 11.415 -3.710 9.016 1.00 80.69 158 ILE A N 1
ATOM 1157 C CA . ILE A 1 158 ? 12.081 -3.524 7.722 1.00 80.69 158 ILE A CA 1
ATOM 1158 C C . ILE A 1 158 ? 13.438 -2.856 7.954 1.00 80.69 158 ILE A C 1
ATOM 1160 O O . ILE A 1 158 ? 14.436 -3.358 7.447 1.00 80.69 158 ILE A O 1
ATOM 1164 N N . ASP A 1 159 ? 13.495 -1.814 8.780 1.00 83.75 159 ASP A N 1
ATOM 1165 C CA . ASP A 1 159 ? 14.733 -1.093 9.088 1.00 83.75 159 ASP A CA 1
ATOM 1166 C C . ASP A 1 159 ? 15.772 -1.999 9.759 1.00 83.75 159 ASP A C 1
ATOM 1168 O O . ASP A 1 159 ? 16.918 -2.082 9.312 1.00 83.75 159 ASP A O 1
ATOM 1172 N N . SER A 1 160 ? 15.361 -2.764 10.778 1.00 82.06 160 SER A N 1
ATOM 1173 C CA . SER A 1 160 ? 16.225 -3.749 11.440 1.00 82.06 160 SER A CA 1
ATOM 1174 C C . SER A 1 160 ? 16.793 -4.735 10.426 1.00 82.06 160 SER A C 1
ATOM 1176 O O . SER A 1 160 ? 17.992 -5.004 10.407 1.00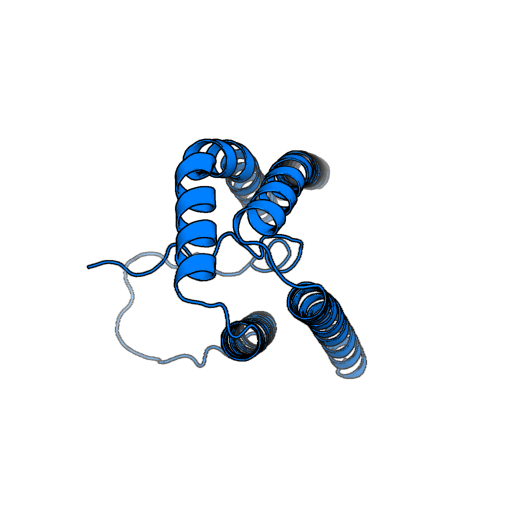 82.06 160 SER A O 1
ATOM 1178 N N . PHE A 1 161 ? 15.937 -5.239 9.541 1.00 82.12 161 PHE A N 1
ATOM 1179 C CA . PHE A 1 161 ? 16.323 -6.198 8.522 1.00 82.12 161 PHE A CA 1
ATOM 1180 C C . PHE A 1 161 ? 17.317 -5.621 7.504 1.00 82.12 161 PHE A C 1
ATOM 1182 O O . PHE A 1 161 ? 18.262 -6.312 7.122 1.00 82.12 161 PHE A O 1
ATOM 1189 N N . LEU A 1 162 ? 17.120 -4.376 7.061 1.00 81.44 162 LEU A N 1
ATOM 1190 C CA . LEU A 1 162 ? 18.060 -3.688 6.175 1.00 81.44 162 LEU A CA 1
ATOM 1191 C C . LEU A 1 162 ? 19.417 -3.502 6.870 1.00 81.44 162 LEU A C 1
ATOM 1193 O O . LEU A 1 162 ? 20.445 -3.834 6.286 1.00 81.44 162 LEU A O 1
ATOM 1197 N N . SER A 1 163 ? 19.415 -3.110 8.147 1.00 86.06 163 SER A N 1
ATOM 1198 C CA . SER A 1 163 ? 20.646 -2.930 8.930 1.00 86.06 163 SER A CA 1
ATOM 1199 C C . SER A 1 163 ? 21.424 -4.234 9.167 1.00 86.06 163 SER A C 1
ATOM 1201 O O . SER A 1 163 ? 22.652 -4.237 9.223 1.00 86.06 163 SER A O 1
ATOM 1203 N N . GLU A 1 164 ? 20.731 -5.369 9.304 1.00 83.94 164 GLU A N 1
ATOM 1204 C CA . GLU A 1 164 ? 21.360 -6.691 9.406 1.00 83.94 164 GLU A CA 1
ATOM 1205 C C . GLU A 1 164 ? 22.019 -7.109 8.087 1.00 83.94 164 GLU A C 1
ATOM 1207 O O . GLU A 1 164 ? 23.100 -7.703 8.095 1.00 83.94 164 GLU A O 1
ATOM 1212 N N . ALA A 1 165 ? 21.371 -6.804 6.957 1.00 79.06 165 ALA A N 1
ATOM 1213 C CA . ALA A 1 165 ? 21.892 -7.131 5.635 1.00 79.06 165 ALA A CA 1
ATOM 1214 C C . ALA A 1 165 ? 23.178 -6.351 5.319 1.00 79.06 165 ALA A C 1
ATOM 1216 O O . ALA A 1 165 ? 24.093 -6.923 4.733 1.00 79.06 165 ALA A O 1
ATOM 1217 N N . GLU A 1 166 ? 23.272 -5.092 5.755 1.00 79.00 166 GLU A N 1
ATOM 1218 C CA . GLU A 1 166 ? 24.484 -4.271 5.631 1.00 79.00 166 GLU A CA 1
ATOM 1219 C C . GLU A 1 166 ? 25.657 -4.827 6.450 1.00 79.00 166 GLU A C 1
ATOM 1221 O O . GLU A 1 166 ? 26.781 -4.862 5.965 1.00 79.00 166 GLU A O 1
ATOM 1226 N N . LYS A 1 167 ? 25.404 -5.315 7.672 1.00 80.88 167 LYS A N 1
ATOM 1227 C CA . LYS A 1 167 ? 26.444 -5.882 8.557 1.00 80.88 167 LYS A CA 1
ATOM 1228 C C . LYS A 1 167 ? 26.960 -7.256 8.124 1.00 80.88 167 LYS A C 1
ATOM 1230 O O . LYS A 1 167 ? 27.947 -7.729 8.678 1.00 80.88 167 LYS A O 1
ATOM 1235 N N . SER A 1 168 ? 26.247 -7.926 7.222 1.00 67.38 168 SER A N 1
ATOM 1236 C CA . SER A 1 168 ? 26.574 -9.279 6.753 1.00 67.38 168 SER A CA 1
ATOM 1237 C C . SER A 1 168 ? 27.401 -9.284 5.456 1.00 67.38 168 SER A C 1
ATOM 1239 O O . SER A 1 168 ? 27.649 -10.366 4.919 1.00 67.38 168 SER A O 1
ATOM 1241 N N . GLN A 1 169 ? 27.778 -8.105 4.943 1.00 53.00 169 GLN A N 1
ATOM 1242 C CA . GLN A 1 169 ? 28.737 -7.909 3.844 1.00 53.00 169 GLN A CA 1
ATOM 1243 C C . GLN A 1 169 ? 30.141 -7.657 4.392 1.00 53.00 169 GLN A C 1
ATOM 1245 O O . GLN A 1 169 ? 31.095 -8.127 3.735 1.00 53.00 169 GLN A O 1
#

pLDDT: mean 75.54, std 22.21, range [26.95, 97.81]

Sequence (169 aa):
MRKSLWCVTFLGIGLLAGAAALRAAPAGAGDGGAGNGQGLIARIMRAQMGRMMTLRAELNLTDEQRDAVKQTLQSRKSEIVTAVKPVVAARRTLRDAVLAEKPDDATIRQAADALGKSIGDAAVTLAKVKVELAEKAQLSEQQMQKIADFRADSDASIDSFLSEAEKSQ

Foldseek 3Di:
DDDDPPPLLPLPPQPLPDDDPDDDDDPDDDDDDPDDPPDLRVVLVVVLVVLVVVLVVVLPQDPQLVVLLVVLCVVCVVVLCVLCVQLVVLSVQLSCLVVDPDRDPVSNVVSVVSNVVSSVSSVVSSVVSNVSSCVRSVRDPVSVVSVVVSVVVSVVVVVVSVVVVVVVD

=== Feature glossary ===
A reading guide for the features in this record.

Start from the sequence.

  · This is the polypeptide sequence — one letter per residue, N-terminus first. Length ranges from a few dozen residues for small domains to over a thousand for large multi-domain proteins.

Fold it, and you get atomic coordinates and the backbone conformation that goes with them.

  · Structure coordinates are given as an mmCIF _atom_site loop: one row per atom with element, residue name, chain id, sequence number, and x/y/z position in Å. Only the four main-chain atoms per residue are included here; side chains are omitted to keep the record compact.

  · Backbone dihedral angles. Every residue except chain termini has a φ (preceding-C → N → Cα → C) and a ψ (N → Cα → C → next-N). They are reported in degrees following the IUPAC sign convention. Secondary structure is essentially a statement about which (φ, ψ) basin each residue occupies.

  · The SS8 string is DSSP's per-residue secondary-structure call. α-helix (H) means an i→i+4 H-bond ladder; β-strand (E) means the residue participates in a β-sheet; 3₁₀ (G) and π (I) are tighter and wider helices; T/S are turns/bends; '-' is loop.

  · SS3 is a coarse helix/strand/coil call (letters a/b/c) made by the P-SEA algorithm from inter-Cα distances and dihedrals. It is less detailed than DSSP but needs only Cα positions.

Summarize the fold with a handful of shape descriptors and a per-residue structural alphabet.

  · Radius of gyration (Rg) is the root-mean-square distance of Cα atoms from their centroid — a single number for overall size and compactness. A globular domain of N residues has Rg ≈ 2.2·N^0.38 Å; an extended or disordered chain has a much larger Rg. The Cα contact count is the number of residue pairs whose Cα atoms are within 8 Å and are more than four positions apart in sequence — a standard proxy for tertiary packing density. The bounding box is the smallest axis-aligned box enclosing all Cα atoms.

  · The Foldseek 3Di string encodes local tertiary geometry as a 20-letter alphabet — one character per residue — derived from the relative positions of nearby Cα atoms. Unlike the amino-acid sequence, 3Di is a direct function of the 3D structure, so two proteins with the same fold have similar 3Di strings even at low sequence identity.

  · Solvent-accessible surface area (SASA) is the area in Å² traced out by the centre of a 1.4 Å probe sphere (a water molecule) rolled over the protein's van der Waals surface (Shrake–Rupley / Lee–Richards construction). Buried residues have near-zero SASA; fully exposed residues can exceed 200 Å². The total SASA scales roughly with the number of surface residues.

Ask how reliable the model is.

  · pLDDT (predicted Local Distance Difference Test) is AlphaFold's per-residue confidence score, ranging from 0 to 100. Values above 90 indicate high confidence (typically well-packed cores); 70–90 is confident; 50–70 low confidence; below 50 usually means the region is disordered or the prediction is unreliable there. AlphaFold stores pLDDT in the mmCIF B-factor column.

  · B-factor (Debye–Waller factor) reflects atomic d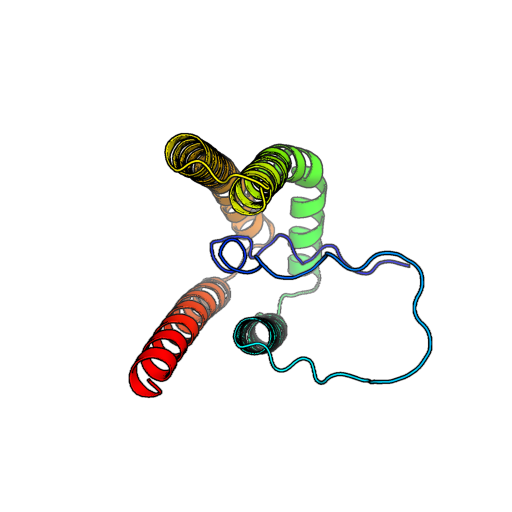isplacement in the crystal lattice. It is an experimental observable (units Å²), not a prediction; low values mean the atom is pinned down, high values mean it moves or is heterogeneous across the crystal.

  · Predicted Aligned Error (PAE) is an AlphaFold confidence matrix: entry (i, j) is the expected error in the position of residue j, in ångströms, when the prediction is superimposed on the true structure at residue i. Low PAE within a block of residues means that block is internally rigid and well-predicted; high PAE between two blocks means their relative placement is uncertain even if each block individually is confident.

Place it in context: what it resembles, what it is annotated as, and how it looks.

  · Nearest PDB neighbors are the top structural matches found by Foldseek when searching this structure against the entire Protein Data Bank. Each hit reports a TM-score (0 to 1; >0.5 almost always implies the same fold) and an E-value. These are *structural* homologs — they may share no detectable sequence similarity.

  · Functional annotations link the protein to curated databases. InterPro entries identify conserved domains and families by matching the sequence against member-database signatures (Pfam, PROSITE, CDD, …). Gene Ontology (GO) terms describe molecular function, biological process, and cellular component in a controlled vocabulary. CATH places the structure in a hierarchical fold classification (Class/Architecture/Topology/Homologous-superfamily). The organism is the source species.

  · Three diagnostic plots accompany the record. The Cα contact map visualizes the tertiary structure as a 2D adjacency matrix (8 Å cutoff, sequence-local contacts suppressed). The Ramachandran plot shows the distribution of backbone (φ, ψ) torsions, with points in the α and β basins reflecting secondary structure content. The PAE plot shows AlphaFold's inter-residue confidence as a color matrix.

  · Six rendered views show the 3D structure from the faces of a cube — i.e. along ±x, ±y, ±z. Rendering representation is drawn randomly per protein from cartoon (secondary-structure ribbons), sticks (backbone bonds), or molecular surface; coloring is either N→C rainbow (blue at the N-terminus through red at the C-terminus) or one color per chain.